Protein AF-A0A963ZEX6-F1 (afdb_monomer_lite)

Secondary structure (DSSP, 8-state):
----------HHHHHHHTSHHHHHHHHHHHHHHHHHHHHHHHTTBSSTT--B-HHHHHHHHS-----SEEE---GGGHHHHHHHHHHHHHHH---EEES--

Sequence (101 aa):
MYKGYKLNIGDEATKAFSEKEILDLGTPLVLENKKIIKGSLDKFRFDEDGIIDGTVMQQEWFPEIEADIFISHSHKDEQVAIGLAGFLNKVHGLSSFIDST

Radius of gyration: 22.96 Å; chains: 1; bounding box: 35×32×62 Å

Structure (mmCIF, N/CA/C/O backbone):
data_AF-A0A963ZEX6-F1
#
_entry.id   AF-A0A963ZEX6-F1
#
loop_
_atom_site.group_PDB
_atom_site.id
_atom_site.type_symbol
_atom_site.label_atom_id
_atom_site.label_alt_id
_atom_site.label_comp_id
_atom_site.label_asym_id
_atom_site.label_entity_id
_atom_site.label_seq_id
_atom_site.pdbx_PDB_ins_code
_atom_site.Cartn_x
_atom_site.Cartn_y
_atom_site.Cartn_z
_atom_site.occupancy
_atom_site.B_iso_or_equiv
_atom_site.auth_seq_id
_atom_site.auth_comp_id
_atom_site.auth_asym_id
_atom_site.auth_atom_id
_atom_site.pdbx_PDB_model_num
ATOM 1 N N . MET A 1 1 ? 9.637 6.830 -0.075 1.00 48.59 1 MET A N 1
ATOM 2 C CA . MET A 1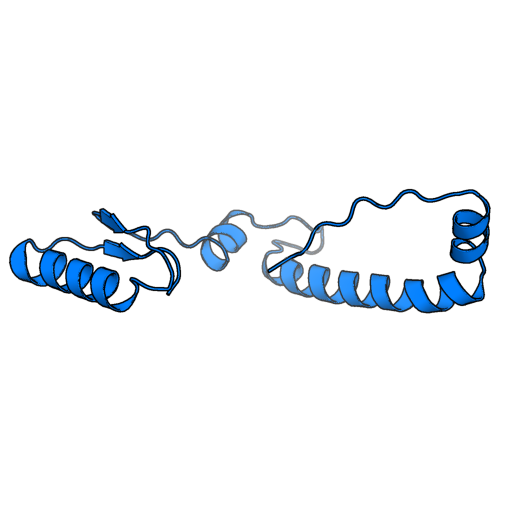 1 ? 9.657 8.176 -0.693 1.00 48.59 1 MET A CA 1
ATOM 3 C C . MET A 1 1 ? 9.900 8.021 -2.188 1.00 48.59 1 MET A C 1
ATOM 5 O O . MET A 1 1 ? 11.002 7.650 -2.577 1.00 48.59 1 MET A O 1
ATOM 9 N N . TYR A 1 2 ? 8.880 8.223 -3.021 1.00 70.69 2 TYR A N 1
ATOM 10 C CA . TYR A 1 2 ? 9.051 8.174 -4.475 1.00 70.69 2 TYR A CA 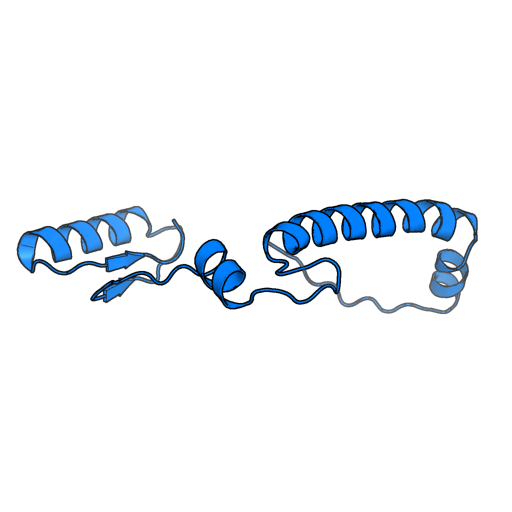1
ATOM 11 C C . TYR A 1 2 ? 9.634 9.500 -4.963 1.00 70.69 2 TYR A C 1
ATOM 13 O O . TYR A 1 2 ? 9.231 10.567 -4.502 1.00 70.69 2 TYR A O 1
ATOM 21 N N . LYS A 1 3 ? 10.610 9.435 -5.870 1.00 81.38 3 LYS A N 1
ATOM 22 C CA . LYS A 1 3 ? 11.175 10.612 -6.534 1.00 81.38 3 LYS A CA 1
ATOM 23 C C . LYS A 1 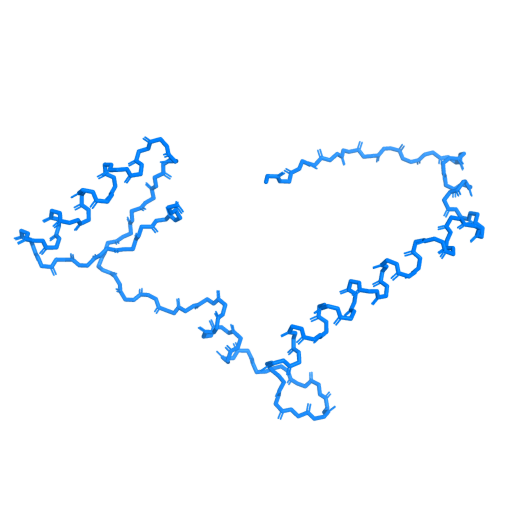3 ? 10.657 10.640 -7.963 1.00 81.38 3 LYS A C 1
ATOM 25 O O . LYS A 1 3 ? 10.848 9.681 -8.705 1.00 81.38 3 LYS A O 1
ATOM 30 N N . GLY A 1 4 ? 9.976 11.722 -8.321 1.00 86.62 4 GLY A N 1
ATOM 31 C CA . GLY A 1 4 ? 9.542 11.958 -9.692 1.00 86.62 4 GLY A CA 1
ATOM 32 C C . GLY A 1 4 ? 10.693 12.499 -10.533 1.00 86.62 4 GLY A C 1
ATOM 33 O O . GLY A 1 4 ? 11.422 13.385 -10.088 1.00 86.62 4 GLY A O 1
ATOM 34 N N . TYR A 1 5 ? 10.831 11.991 -11.755 1.00 89.88 5 TYR A N 1
ATOM 35 C CA . TYR A 1 5 ? 11.786 12.491 -12.740 1.00 89.88 5 TYR A CA 1
ATOM 36 C C . TYR A 1 5 ? 11.032 12.899 -14.002 1.00 89.88 5 TYR A C 1
ATOM 38 O O . TYR A 1 5 ? 10.204 12.143 -14.508 1.00 89.88 5 TYR A O 1
ATOM 46 N N . LYS A 1 6 ? 11.329 14.090 -14.529 1.00 92.12 6 LYS A N 1
ATOM 47 C CA . LYS A 1 6 ? 10.850 14.504 -15.850 1.00 92.12 6 LYS A CA 1
ATOM 48 C C . LYS A 1 6 ? 11.839 14.004 -16.899 1.00 92.12 6 LYS A C 1
ATOM 50 O O . LYS A 1 6 ? 12.917 14.574 -17.045 1.00 92.12 6 LYS A O 1
ATOM 55 N N . LEU A 1 7 ? 11.483 12.929 -17.597 1.00 90.19 7 LEU A N 1
ATOM 56 C CA . LEU A 1 7 ? 12.299 12.370 -18.673 1.00 90.19 7 LEU A CA 1
ATOM 57 C C . LEU A 1 7 ? 11.964 13.064 -19.999 1.00 90.19 7 LEU A C 1
ATOM 59 O O . LEU A 1 7 ? 10.802 13.110 -20.395 1.00 90.19 7 LEU A O 1
ATOM 63 N N . ASN A 1 8 ? 12.984 13.576 -20.691 1.00 91.75 8 ASN A N 1
ATOM 64 C CA . ASN A 1 8 ? 12.880 13.989 -22.091 1.00 91.75 8 ASN A CA 1
ATOM 65 C C . ASN A 1 8 ? 13.496 12.869 -22.940 1.00 91.75 8 ASN A C 1
ATOM 67 O O . ASN A 1 8 ? 14.713 12.694 -22.927 1.00 91.75 8 ASN A O 1
ATOM 71 N N . ILE A 1 9 ? 12.665 12.080 -23.621 1.00 91.94 9 ILE A N 1
ATOM 72 C CA . ILE A 1 9 ? 13.118 10.926 -24.407 1.00 91.94 9 ILE A CA 1
ATOM 73 C C . ILE A 1 9 ? 13.297 11.371 -25.861 1.00 91.94 9 ILE A C 1
ATOM 75 O O . ILE A 1 9 ? 12.330 11.766 -26.505 1.00 91.94 9 ILE A O 1
ATOM 79 N N . GLY A 1 10 ? 14.536 11.346 -26.353 1.00 95.12 10 GLY A N 1
ATOM 80 C CA . GLY A 1 10 ? 14.868 11.650 -27.749 1.00 95.12 10 GLY A CA 1
ATOM 81 C C . GLY A 1 10 ? 14.893 10.411 -28.649 1.00 95.12 10 GLY A C 1
ATOM 82 O O . GLY A 1 10 ? 14.736 9.278 -28.185 1.00 95.12 10 GLY A O 1
ATOM 83 N N . ASP A 1 11 ? 15.143 10.622 -29.941 1.00 94.25 11 ASP A N 1
ATOM 84 C CA . ASP A 1 11 ? 15.098 9.566 -30.963 1.00 94.25 11 ASP A CA 1
ATOM 85 C C . ASP A 1 11 ? 16.113 8.440 -30.723 1.00 94.25 11 ASP A C 1
ATOM 87 O O . ASP A 1 11 ? 15.792 7.267 -30.907 1.00 94.25 11 ASP A O 1
ATOM 91 N N . GLU A 1 12 ? 17.330 8.768 -30.279 1.00 92.38 12 GLU A N 1
ATOM 92 C CA . GLU A 1 12 ? 18.365 7.769 -29.971 1.00 92.38 12 GLU A CA 1
ATOM 93 C C . GLU A 1 12 ? 17.958 6.870 -28.799 1.00 92.38 12 GLU A C 1
ATOM 95 O O . GLU A 1 12 ? 18.041 5.647 -28.897 1.00 92.38 12 GLU A O 1
ATOM 100 N N . ALA A 1 13 ? 17.432 7.463 -27.722 1.00 91.75 13 ALA A N 1
ATOM 101 C CA . ALA A 1 13 ? 16.932 6.716 -26.571 1.00 91.75 13 ALA A CA 1
ATOM 102 C C . ALA A 1 13 ? 15.717 5.851 -26.942 1.00 91.75 13 ALA A C 1
ATOM 104 O O . ALA A 1 13 ? 15.614 4.707 -26.513 1.00 91.75 13 ALA A O 1
ATOM 105 N N . THR A 1 14 ? 14.823 6.365 -27.790 1.00 93.19 14 THR A N 1
ATOM 106 C CA . THR A 1 14 ? 13.655 5.616 -28.278 1.00 93.19 14 THR A CA 1
ATOM 107 C C . THR A 1 14 ? 14.072 4.384 -29.082 1.00 93.19 14 THR A C 1
ATOM 109 O O . THR A 1 14 ? 13.501 3.306 -28.897 1.00 93.19 14 THR A O 1
ATOM 112 N N . LYS A 1 15 ? 15.091 4.518 -29.944 1.00 94.81 15 LYS A N 1
ATOM 113 C CA . LYS A 1 15 ? 15.665 3.385 -30.683 1.00 94.81 15 LYS A CA 1
ATOM 114 C C . LYS A 1 15 ? 16.258 2.356 -29.727 1.00 94.81 15 LYS A C 1
ATOM 116 O O . LYS A 1 15 ? 15.879 1.195 -29.827 1.00 94.81 15 LYS A O 1
ATOM 121 N N . ALA A 1 16 ? 17.078 2.795 -28.770 1.00 93.00 16 ALA A N 1
ATOM 122 C CA . ALA A 1 16 ? 17.686 1.916 -27.772 1.00 93.00 16 ALA A CA 1
ATOM 123 C C . ALA A 1 16 ? 16.635 1.149 -26.945 1.00 93.00 16 ALA A C 1
ATOM 125 O O . ALA A 1 16 ? 16.748 -0.055 -26.749 1.00 93.00 16 ALA A O 1
ATOM 126 N N . PHE A 1 17 ? 15.553 1.804 -26.511 1.00 94.50 17 PHE A N 1
ATOM 127 C CA . PHE A 1 17 ? 14.485 1.150 -25.735 1.00 94.50 17 PHE A CA 1
ATOM 128 C C . PHE A 1 17 ? 13.634 0.169 -26.546 1.00 94.50 17 PHE A C 1
ATOM 130 O O . PHE A 1 17 ? 12.949 -0.671 -25.966 1.00 94.50 17 PHE A O 1
ATOM 137 N N . SER A 1 18 ? 13.669 0.276 -27.873 1.00 93.62 18 SER A N 1
ATOM 138 C CA . SER A 1 18 ? 12.946 -0.619 -28.779 1.00 93.62 18 SER A CA 1
ATOM 139 C C . SER A 1 18 ? 13.788 -1.825 -29.206 1.00 93.62 18 SER A C 1
ATOM 141 O O . SER A 1 18 ? 13.293 -2.688 -29.933 1.00 93.62 18 SER A O 1
ATOM 143 N N . GLU A 1 19 ? 15.056 -1.896 -28.790 1.00 96.69 19 GLU A N 1
ATOM 144 C CA . GLU A 1 19 ? 15.928 -3.026 -29.088 1.00 96.69 19 GLU A CA 1
ATOM 145 C C . GLU A 1 19 ? 15.394 -4.307 -28.448 1.00 96.69 19 GLU A C 1
ATOM 147 O O . GLU A 1 19 ? 14.972 -4.333 -27.290 1.00 96.69 19 GLU A O 1
ATOM 152 N N . LYS A 1 20 ? 15.440 -5.403 -29.212 1.00 96.06 20 LYS A N 1
ATOM 153 C CA . LYS A 1 20 ? 14.879 -6.690 -28.791 1.00 96.06 20 LYS A CA 1
ATOM 154 C C . LYS A 1 20 ? 15.470 -7.179 -27.467 1.00 96.06 20 LYS A C 1
ATOM 156 O O . LYS A 1 20 ? 14.723 -7.663 -26.630 1.00 96.06 20 LYS A O 1
ATOM 161 N N . GLU A 1 21 ? 16.776 -7.022 -27.261 1.00 96.62 21 GLU A N 1
ATOM 162 C CA . GLU A 1 21 ? 17.444 -7.413 -26.012 1.00 96.62 21 GLU A CA 1
ATOM 163 C C . GLU A 1 21 ? 16.896 -6.639 -24.802 1.00 96.62 21 GLU A C 1
ATOM 165 O O . GLU A 1 21 ? 16.593 -7.232 -23.767 1.00 96.62 21 GLU A O 1
ATOM 170 N N . ILE A 1 22 ? 16.672 -5.330 -24.953 1.00 97.19 22 ILE A N 1
ATOM 171 C CA . ILE A 1 22 ? 16.096 -4.482 -23.903 1.00 97.19 22 ILE A CA 1
ATOM 172 C C . ILE A 1 22 ? 14.647 -4.884 -23.602 1.00 97.19 22 ILE A C 1
ATOM 174 O O . ILE A 1 22 ? 14.259 -4.995 -22.436 1.00 97.19 22 ILE A O 1
ATOM 178 N N . LEU A 1 23 ? 13.848 -5.160 -24.635 1.00 96.62 23 LEU A N 1
ATOM 179 C CA . LEU A 1 23 ? 12.471 -5.633 -24.474 1.00 96.62 23 LEU A CA 1
ATOM 180 C C . LEU A 1 23 ? 12.405 -7.023 -23.824 1.00 96.62 23 LEU A C 1
ATOM 182 O O . LEU A 1 23 ? 11.543 -7.255 -22.970 1.00 96.62 23 LEU A O 1
ATOM 186 N N . ASP A 1 24 ? 13.318 -7.926 -24.183 1.00 97.12 24 ASP A N 1
ATOM 187 C CA . ASP A 1 24 ? 13.411 -9.277 -23.624 1.00 97.12 24 ASP A CA 1
ATOM 188 C C . ASP A 1 24 ? 13.789 -9.241 -22.129 1.00 97.12 24 ASP A C 1
ATOM 190 O O . ASP A 1 24 ? 13.311 -10.075 -21.361 1.00 97.12 24 ASP A O 1
ATOM 194 N N . LEU A 1 25 ? 14.567 -8.245 -21.684 1.00 96.38 25 LEU A N 1
ATOM 195 C CA . LEU A 1 25 ? 14.858 -8.004 -20.263 1.00 96.38 25 LEU A CA 1
ATOM 196 C C . LEU A 1 25 ? 13.678 -7.364 -19.515 1.00 96.38 25 LEU A C 1
ATOM 198 O O . LEU A 1 25 ? 13.392 -7.726 -18.374 1.00 96.38 25 LEU A O 1
ATOM 202 N N . GLY A 1 26 ? 12.982 -6.409 -20.140 1.00 95.50 26 GLY A N 1
ATOM 203 C CA . GLY A 1 26 ? 11.874 -5.683 -19.512 1.00 95.50 26 GLY A CA 1
ATOM 204 C C . GLY A 1 26 ? 10.587 -6.503 -19.386 1.00 95.50 26 GLY A C 1
ATOM 205 O O . GLY A 1 26 ? 9.839 -6.357 -18.416 1.00 95.50 26 GLY A O 1
ATOM 206 N N . THR A 1 27 ? 10.321 -7.389 -20.345 1.00 96.38 27 THR A N 1
ATOM 207 C CA . THR A 1 27 ? 9.065 -8.152 -20.410 1.00 96.38 27 THR A CA 1
ATOM 208 C C . THR A 1 27 ? 8.848 -9.057 -19.188 1.00 96.38 27 THR A C 1
ATOM 210 O O . THR A 1 27 ? 7.769 -8.970 -18.592 1.00 96.38 27 THR A O 1
ATOM 213 N N . PRO A 1 28 ? 9.825 -9.872 -18.739 1.00 97.25 28 PRO A N 1
ATOM 214 C CA . PRO A 1 28 ? 9.685 -10.680 -17.528 1.00 97.25 28 PRO A CA 1
ATOM 215 C C . PRO A 1 28 ? 9.374 -9.850 -16.279 1.00 97.25 28 PRO A C 1
ATOM 217 O O . PRO A 1 28 ? 8.502 -10.241 -15.509 1.00 97.25 28 PRO A O 1
ATOM 220 N N . LEU A 1 29 ? 10.001 -8.677 -16.119 1.00 96.06 29 LEU A N 1
ATOM 221 C CA . LEU A 1 29 ? 9.758 -7.779 -14.981 1.00 96.06 29 LEU A CA 1
ATOM 222 C C . LEU A 1 29 ? 8.300 -7.305 -14.946 1.00 96.06 29 LEU A C 1
ATOM 224 O O . LEU A 1 29 ? 7.648 -7.301 -13.902 1.00 96.06 29 LEU A O 1
ATOM 228 N N . VAL A 1 30 ? 7.754 -6.936 -16.108 1.00 95.31 30 VAL A N 1
ATOM 229 C CA . VAL A 1 30 ? 6.345 -6.539 -16.230 1.00 95.31 30 VAL A CA 1
ATOM 230 C C . VAL A 1 30 ? 5.417 -7.718 -15.937 1.00 95.31 30 VAL A C 1
ATOM 232 O O . VAL A 1 30 ? 4.395 -7.537 -15.275 1.00 95.31 30 VAL A O 1
ATOM 235 N N . LEU A 1 31 ? 5.746 -8.919 -16.418 1.00 95.81 31 LEU A N 1
ATOM 236 C CA . LEU A 1 31 ? 4.946 -10.123 -16.183 1.00 95.81 31 LEU A CA 1
ATOM 237 C C . LEU A 1 31 ? 4.945 -10.538 -14.708 1.00 95.81 31 LEU A C 1
ATOM 239 O O . LEU A 1 31 ? 3.888 -10.884 -14.179 1.00 95.81 31 LEU A O 1
ATOM 243 N N . GLU A 1 32 ? 6.090 -10.461 -14.036 1.00 95.81 32 GLU A N 1
ATOM 244 C CA . GLU A 1 32 ? 6.213 -10.729 -12.604 1.00 95.81 32 GLU A CA 1
ATOM 245 C C . GLU A 1 32 ? 5.399 -9.725 -11.784 1.00 95.81 32 GLU A C 1
ATOM 247 O O . GLU A 1 32 ? 4.563 -10.127 -10.973 1.00 95.81 32 GLU A O 1
ATOM 252 N N . ASN A 1 33 ? 5.527 -8.429 -12.080 1.00 93.00 33 ASN A N 1
ATOM 253 C CA . ASN A 1 33 ? 4.722 -7.390 -11.437 1.00 93.00 33 ASN A CA 1
ATOM 254 C C . ASN A 1 33 ? 3.221 -7.619 -11.656 1.00 93.00 33 ASN A C 1
ATOM 256 O O . ASN A 1 33 ? 2.437 -7.551 -10.710 1.00 93.00 33 ASN A O 1
ATOM 260 N N . LYS A 1 34 ? 2.804 -7.956 -12.885 1.00 93.31 34 LYS A N 1
ATOM 261 C CA . LYS A 1 34 ? 1.408 -8.310 -13.185 1.00 93.31 34 LYS A CA 1
ATOM 262 C C . LYS A 1 34 ? 0.942 -9.518 -12.379 1.00 93.31 34 LYS A C 1
ATOM 264 O O . LYS A 1 34 ? -0.193 -9.515 -11.913 1.00 93.31 34 LYS A O 1
ATOM 269 N N . LYS A 1 35 ? 1.791 -10.533 -12.198 1.00 93.31 35 LYS A N 1
ATOM 270 C CA . LYS A 1 35 ? 1.473 -11.723 -11.398 1.00 93.31 35 LYS A CA 1
ATOM 271 C C . LYS A 1 35 ? 1.277 -11.370 -9.924 1.00 93.31 35 LYS A C 1
ATOM 273 O O . LYS A 1 35 ? 0.311 -11.834 -9.327 1.00 93.31 35 LYS A O 1
ATOM 278 N N . ILE A 1 36 ? 2.147 -10.531 -9.363 1.00 92.12 36 ILE A N 1
ATOM 279 C CA . ILE A 1 36 ? 2.043 -10.053 -7.977 1.00 92.12 36 ILE A CA 1
ATOM 280 C C . ILE A 1 36 ? 0.746 -9.262 -7.783 1.00 92.12 36 ILE A C 1
ATOM 282 O O . ILE A 1 36 ? -0.027 -9.557 -6.873 1.00 92.12 36 ILE A O 1
ATOM 286 N N . ILE A 1 37 ? 0.478 -8.298 -8.669 1.00 87.38 37 ILE A N 1
ATOM 287 C CA . ILE A 1 37 ? -0.736 -7.474 -8.619 1.00 87.38 37 ILE A CA 1
ATOM 288 C C . ILE A 1 37 ? -1.978 -8.357 -8.735 1.00 87.38 37 ILE A C 1
ATOM 290 O O . ILE A 1 37 ? -2.883 -8.248 -7.912 1.00 87.38 37 ILE A O 1
ATOM 294 N N . LYS A 1 38 ? -2.004 -9.270 -9.713 1.00 87.12 38 LYS A N 1
ATOM 295 C CA . LYS A 1 38 ? -3.130 -10.183 -9.914 1.00 87.12 38 LYS A CA 1
ATOM 296 C C . LYS A 1 38 ? -3.364 -11.066 -8.689 1.00 87.12 38 LYS A C 1
ATOM 298 O O . LYS A 1 38 ? -4.491 -11.132 -8.229 1.00 87.12 38 LYS A O 1
ATOM 303 N N . GLY A 1 39 ? -2.319 -11.659 -8.111 1.00 86.44 39 GLY A N 1
ATOM 304 C CA . GLY A 1 39 ? -2.451 -12.474 -6.900 1.00 86.44 39 GLY A CA 1
ATOM 305 C C . GLY A 1 39 ? -2.926 -11.683 -5.675 1.00 86.44 39 GLY A C 1
ATOM 306 O O . GLY A 1 39 ? -3.629 -12.229 -4.830 1.00 86.44 39 GLY A O 1
ATOM 307 N N . SER A 1 40 ? -2.579 -10.395 -5.581 1.00 87.00 40 SER A N 1
ATOM 308 C CA . SER A 1 40 ? -3.118 -9.505 -4.546 1.00 87.00 40 SER A CA 1
ATOM 309 C C . SER A 1 40 ? -4.614 -9.250 -4.751 1.00 87.00 40 SER A C 1
ATOM 311 O O . SER A 1 40 ? -5.387 -9.352 -3.804 1.00 87.00 40 SER A O 1
ATOM 313 N N . LEU A 1 41 ? -5.023 -8.982 -5.996 1.00 86.88 41 LEU A N 1
ATOM 314 C CA . LEU A 1 41 ? -6.415 -8.714 -6.363 1.00 86.88 41 LEU A CA 1
ATOM 315 C C . LEU A 1 41 ? -7.306 -9.961 -6.333 1.00 86.88 41 LEU A C 1
ATOM 317 O O . LEU A 1 41 ? -8.489 -9.846 -6.032 1.00 86.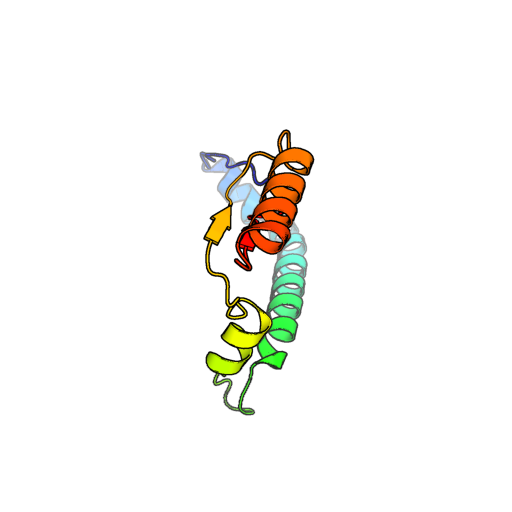88 41 LEU A O 1
ATOM 321 N N . ASP A 1 42 ? -6.755 -11.148 -6.604 1.00 85.62 42 ASP A N 1
ATOM 322 C CA . ASP A 1 42 ? -7.500 -12.412 -6.600 1.00 85.62 42 ASP A CA 1
ATOM 323 C C . ASP A 1 42 ? -8.113 -12.717 -5.217 1.00 85.62 42 ASP A C 1
ATOM 325 O O . ASP A 1 42 ? -9.140 -13.385 -5.143 1.00 85.62 42 ASP A O 1
ATOM 329 N N . LYS A 1 43 ? -7.552 -12.163 -4.131 1.00 84.06 43 LYS A N 1
ATOM 330 C CA . LYS A 1 43 ? -8.120 -12.245 -2.771 1.00 84.06 43 LYS A CA 1
ATOM 331 C C . LYS A 1 43 ? -9.485 -11.570 -2.635 1.00 84.06 43 LYS A C 1
ATOM 333 O O . LYS A 1 43 ? -10.222 -11.879 -1.707 1.00 84.06 43 LYS A O 1
ATOM 338 N N . PHE A 1 44 ? -9.795 -10.649 -3.539 1.00 88.19 44 PHE A N 1
ATOM 339 C CA . PHE A 1 44 ? -11.008 -9.843 -3.520 1.00 88.19 44 PHE A CA 1
ATOM 340 C C . PHE A 1 44 ? -11.969 -10.237 -4.635 1.00 88.19 44 PHE A C 1
ATOM 342 O O . PHE A 1 44 ? -12.858 -9.467 -4.957 1.00 88.19 44 PHE A O 1
ATOM 349 N N . ARG A 1 45 ? -11.788 -11.382 -5.297 1.00 83.06 45 ARG A N 1
ATOM 350 C CA . ARG A 1 45 ? -12.682 -11.789 -6.386 1.00 83.06 45 ARG A CA 1
ATOM 351 C C . ARG A 1 45 ? -13.898 -12.538 -5.857 1.00 83.06 45 ARG A C 1
ATOM 353 O O . ARG A 1 45 ? -13.754 -13.442 -5.040 1.00 83.06 45 ARG A O 1
ATOM 360 N N . PHE A 1 46 ? -15.072 -12.195 -6.384 1.00 68.50 46 PHE A N 1
ATOM 361 C CA . PHE A 1 46 ? -16.321 -12.921 -6.137 1.00 68.50 46 PHE A CA 1
ATOM 362 C C . PHE A 1 46 ? -16.352 -14.283 -6.850 1.00 68.50 46 PHE A C 1
ATOM 364 O O . PHE A 1 46 ? -16.897 -15.244 -6.308 1.00 68.50 46 PHE A O 1
ATOM 371 N N . ASP A 1 47 ? -15.786 -14.369 -8.060 1.00 65.44 47 ASP A N 1
ATOM 372 C CA . ASP A 1 47 ? -15.945 -15.515 -8.961 1.00 65.44 47 ASP A CA 1
ATOM 373 C C . ASP A 1 47 ? -14.831 -15.652 -10.032 1.00 65.44 47 ASP A C 1
ATOM 375 O O . ASP A 1 47 ? -13.877 -14.860 -10.141 1.00 65.44 47 ASP A O 1
ATOM 379 N N . GLU A 1 48 ? -14.963 -16.704 -10.851 1.00 66.75 48 GLU A N 1
ATOM 380 C CA . GLU A 1 48 ? -14.105 -16.990 -12.007 1.00 66.75 48 GLU A CA 1
ATOM 381 C C . GLU A 1 48 ? -14.208 -15.922 -13.115 1.00 66.75 48 GLU A C 1
ATOM 383 O O . GLU A 1 48 ? -13.240 -15.749 -13.864 1.00 66.75 48 GLU A O 1
ATOM 388 N N . ASP A 1 49 ? -15.291 -15.133 -13.150 1.00 72.12 49 ASP A N 1
ATOM 389 C CA . ASP A 1 49 ? -15.557 -14.089 -14.153 1.00 72.12 49 ASP A CA 1
ATOM 390 C C . ASP A 1 49 ? -14.741 -12.804 -13.922 1.00 72.12 49 ASP A C 1
ATOM 392 O O . ASP A 1 49 ? -14.582 -11.982 -14.828 1.00 72.12 49 ASP A O 1
ATOM 396 N N . GLY A 1 50 ? -14.133 -12.653 -12.741 1.00 70.69 50 GLY A N 1
ATOM 397 C CA . GLY A 1 50 ? -13.178 -11.571 -12.476 1.00 70.69 50 GLY A CA 1
ATO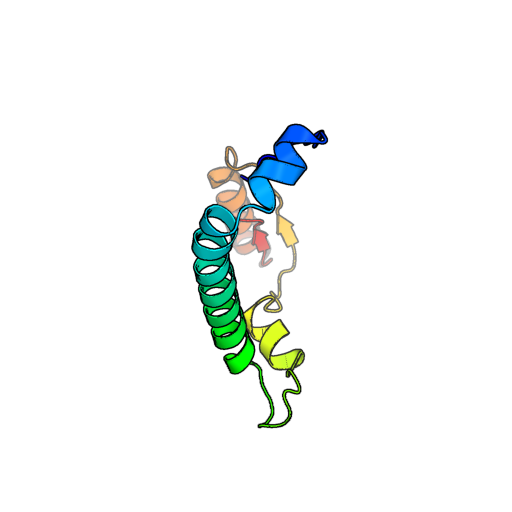M 398 C C . GLY A 1 50 ? -13.792 -10.323 -11.863 1.00 70.69 50 GLY A C 1
ATOM 399 O O . GLY A 1 50 ? -13.147 -9.272 -11.865 1.00 70.69 50 GLY A O 1
ATOM 400 N N . ILE A 1 51 ? -15.003 -10.433 -11.316 1.00 83.94 51 ILE A N 1
ATOM 401 C CA . ILE A 1 51 ? -15.641 -9.345 -10.581 1.00 83.94 51 ILE A CA 1
ATOM 402 C C . ILE A 1 51 ? -14.941 -9.185 -9.227 1.00 83.94 51 ILE A C 1
ATOM 404 O O . ILE A 1 51 ? -14.802 -10.142 -8.463 1.00 83.94 51 ILE A O 1
ATOM 408 N N . ILE A 1 52 ? -14.481 -7.966 -8.940 1.00 87.44 52 ILE A N 1
ATOM 409 C CA . ILE A 1 52 ? -13.859 -7.613 -7.661 1.00 87.44 52 ILE A CA 1
ATOM 410 C C . ILE A 1 52 ? -14.952 -7.203 -6.672 1.00 87.44 52 ILE A C 1
ATOM 412 O O . ILE A 1 52 ? -15.755 -6.312 -6.951 1.00 87.44 52 ILE A O 1
ATOM 416 N N . ASP A 1 53 ? -14.934 -7.821 -5.499 1.00 87.69 53 ASP A N 1
ATOM 417 C CA . ASP A 1 53 ? -15.640 -7.392 -4.306 1.00 87.69 53 ASP A CA 1
ATOM 418 C C . ASP A 1 53 ? -14.964 -6.148 -3.720 1.00 87.69 53 ASP A C 1
ATOM 420 O O . ASP A 1 53 ? -14.013 -6.206 -2.932 1.00 87.69 53 ASP A O 1
ATOM 424 N N . GLY A 1 54 ? -15.466 -4.988 -4.139 1.00 87.12 54 GLY A N 1
ATOM 425 C CA . GLY A 1 54 ? -15.014 -3.703 -3.622 1.00 87.12 54 GLY A CA 1
ATOM 426 C C . GLY A 1 54 ? -15.248 -3.544 -2.119 1.00 87.12 54 GLY A C 1
ATOM 427 O O . GLY A 1 54 ? -14.493 -2.819 -1.480 1.00 87.12 54 GLY A O 1
ATOM 428 N N . THR A 1 55 ? -16.236 -4.233 -1.539 1.00 87.25 55 THR A N 1
ATOM 429 C CA . THR A 1 55 ? -16.521 -4.171 -0.102 1.00 87.25 55 THR A CA 1
ATOM 430 C C . THR A 1 55 ? -15.448 -4.906 0.690 1.00 87.25 55 THR A C 1
ATOM 432 O O . THR A 1 55 ? -14.907 -4.332 1.632 1.00 87.25 55 THR A O 1
ATOM 435 N N . VAL A 1 56 ? -15.069 -6.120 0.281 1.00 87.00 56 VAL A N 1
ATOM 436 C CA . VAL A 1 56 ? -13.976 -6.863 0.939 1.00 87.00 56 VAL A CA 1
ATOM 437 C C . VAL A 1 56 ? -12.642 -6.142 0.744 1.00 87.00 56 VAL A C 1
ATOM 439 O O . VAL A 1 56 ? -11.868 -6.011 1.689 1.00 87.00 56 VAL A O 1
ATOM 442 N N . MET A 1 57 ? -12.384 -5.604 -0.453 1.00 89.94 57 MET A N 1
ATOM 443 C CA . MET A 1 57 ? -11.180 -4.806 -0.707 1.00 89.94 57 MET A CA 1
ATOM 444 C C . MET A 1 57 ? -11.129 -3.555 0.176 1.00 89.94 57 MET A C 1
ATOM 446 O O . MET A 1 57 ? -10.081 -3.246 0.738 1.00 89.94 57 MET A O 1
ATOM 450 N N . GLN A 1 58 ? -12.246 -2.836 0.312 1.00 88.88 58 GLN A N 1
ATOM 451 C CA . GLN A 1 58 ? -12.328 -1.667 1.182 1.00 88.88 58 GLN A CA 1
ATOM 452 C C . GLN A 1 58 ? -12.091 -2.057 2.641 1.00 88.88 58 GLN A C 1
ATOM 454 O O . GLN A 1 58 ? -11.288 -1.413 3.297 1.00 88.88 58 GLN A O 1
ATOM 459 N N . GLN A 1 59 ? -12.725 -3.119 3.137 1.00 86.75 59 GLN A N 1
ATOM 460 C CA . GLN A 1 59 ? -12.539 -3.579 4.516 1.00 86.75 59 GLN A CA 1
ATOM 461 C C . GLN A 1 59 ? -11.084 -3.960 4.820 1.00 86.75 59 GLN A C 1
ATOM 463 O O . GLN A 1 59 ? -10.586 -3.642 5.896 1.00 86.75 59 GLN A O 1
ATOM 468 N N . GLU A 1 60 ? -10.399 -4.602 3.873 1.00 87.50 60 GLU A N 1
ATOM 469 C CA . GLU A 1 60 ? -9.024 -5.068 4.067 1.00 87.50 60 GLU A CA 1
ATOM 470 C C . GLU A 1 60 ? -7.986 -3.946 3.903 1.00 87.50 60 GLU A C 1
ATOM 472 O O . GLU A 1 60 ? -7.020 -3.869 4.661 1.00 87.50 60 GLU A O 1
ATOM 477 N N . TRP A 1 61 ? -8.141 -3.079 2.897 1.00 87.88 61 TRP A N 1
ATOM 478 C CA . TRP A 1 61 ? -7.145 -2.047 2.569 1.00 87.88 61 TRP A CA 1
ATOM 479 C C . TRP A 1 61 ? -7.435 -0.679 3.183 1.00 87.88 61 TRP A C 1
ATOM 481 O O . TRP A 1 61 ? -6.506 0.099 3.398 1.00 87.88 61 TRP A O 1
ATOM 491 N N . PHE A 1 62 ? -8.701 -0.380 3.454 1.00 85.75 62 PHE A N 1
ATOM 492 C CA . PHE A 1 62 ? -9.173 0.895 3.990 1.00 85.75 62 PHE A CA 1
ATOM 493 C C . PHE A 1 62 ? -10.202 0.645 5.101 1.00 85.75 62 PHE A C 1
ATOM 495 O O . PHE A 1 62 ? -11.364 1.041 4.956 1.00 85.75 62 PHE A O 1
ATOM 502 N N . PRO A 1 63 ? -9.805 -0.046 6.187 1.00 82.62 63 PRO A N 1
ATOM 503 C CA . PRO A 1 63 ? -10.719 -0.342 7.275 1.00 82.62 63 PRO A CA 1
ATOM 504 C C . PRO A 1 63 ? -11.304 0.955 7.831 1.00 82.62 63 PRO A C 1
ATOM 506 O O . PRO A 1 63 ? -10.610 1.966 7.968 1.00 82.62 63 PRO A O 1
ATOM 509 N N . GLU A 1 64 ? -12.588 0.916 8.160 1.00 85.75 64 GLU A N 1
ATOM 510 C CA . GLU A 1 64 ? -13.234 2.012 8.863 1.00 85.75 64 GLU A CA 1
ATOM 511 C C . GLU A 1 64 ? -12.711 2.043 10.303 1.00 85.75 64 GLU A C 1
ATOM 513 O O . GLU A 1 64 ? -12.754 1.042 11.021 1.00 85.75 64 GLU A O 1
ATOM 518 N N . ILE A 1 65 ? -12.146 3.183 10.697 1.00 87.75 65 ILE A N 1
ATOM 519 C CA . ILE A 1 65 ? -11.610 3.397 12.039 1.00 87.75 65 ILE A CA 1
ATOM 520 C C . ILE A 1 65 ? -12.557 4.349 12.755 1.00 87.75 65 ILE A C 1
ATOM 522 O O . ILE A 1 65 ? -12.608 5.538 12.443 1.00 87.75 65 ILE A O 1
ATOM 526 N N . GLU A 1 66 ? -13.280 3.819 13.735 1.00 91.44 66 GLU A N 1
ATOM 527 C CA . GLU A 1 66 ? -14.099 4.613 14.646 1.00 91.44 66 GLU A CA 1
ATOM 528 C C . GLU A 1 66 ? -13.185 5.423 15.571 1.00 91.44 66 GLU A C 1
ATOM 530 O O . GLU A 1 66 ? -12.502 4.871 16.440 1.00 91.44 66 GLU A O 1
ATOM 535 N N . ALA A 1 67 ? -13.142 6.736 15.360 1.00 94.50 67 ALA A N 1
ATOM 536 C CA . ALA A 1 67 ? -12.386 7.661 16.187 1.00 94.50 67 ALA A CA 1
ATOM 537 C C . ALA A 1 67 ? -13.116 9.000 16.320 1.00 94.50 67 ALA A C 1
ATOM 539 O O . ALA A 1 67 ? -13.600 9.556 15.336 1.00 94.50 67 ALA A O 1
ATOM 540 N N . ASP A 1 68 ? -13.122 9.560 17.527 1.00 97.12 68 ASP A N 1
ATOM 541 C CA . ASP A 1 68 ? -13.710 10.879 17.783 1.00 97.12 68 ASP A CA 1
ATOM 542 C C . ASP A 1 68 ? -12.828 12.014 17.235 1.00 97.12 68 ASP A C 1
ATOM 544 O O . ASP A 1 68 ? -13.318 13.084 16.867 1.00 97.12 68 ASP A O 1
ATOM 548 N N . ILE A 1 69 ? -11.506 11.802 17.221 1.00 96.12 69 ILE A N 1
ATOM 549 C CA . ILE A 1 69 ? -10.499 12.807 16.862 1.00 96.12 69 ILE A CA 1
ATOM 550 C C . ILE A 1 69 ? -9.472 12.212 15.892 1.00 96.12 69 ILE A C 1
ATOM 552 O O . ILE A 1 69 ? -8.921 11.140 16.127 1.00 96.12 69 ILE A O 1
ATOM 556 N N . PHE A 1 70 ? -9.143 12.95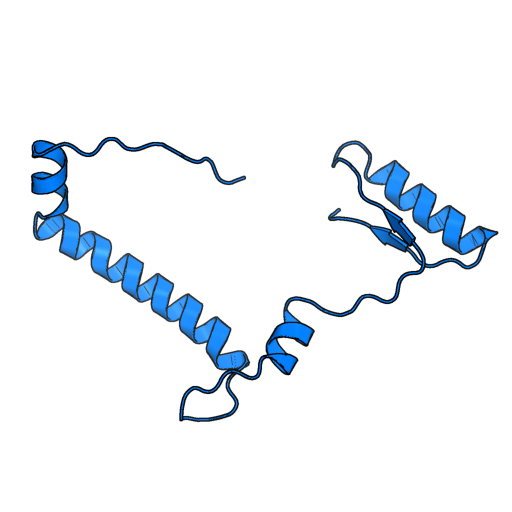3 14.835 1.00 95.44 70 PHE A N 1
ATOM 557 C CA . PHE A 1 70 ? -8.014 12.652 13.953 1.00 95.44 70 PHE A CA 1
ATOM 558 C C . PHE A 1 70 ? -6.800 13.525 14.302 1.00 95.44 70 PHE A C 1
ATOM 560 O O . PHE A 1 70 ? -6.927 14.747 14.409 1.00 95.44 70 PHE A O 1
ATOM 567 N N . ILE A 1 71 ? -5.624 12.912 14.463 1.00 95.94 71 ILE A N 1
ATOM 568 C CA . ILE A 1 71 ? -4.363 13.588 14.797 1.00 95.94 71 ILE A CA 1
ATOM 569 C C . ILE A 1 71 ? -3.371 13.384 13.652 1.00 95.94 71 ILE A C 1
ATOM 571 O O . ILE A 1 71 ? -2.738 12.337 13.558 1.00 95.94 71 ILE A O 1
ATOM 575 N N . SER A 1 72 ? -3.194 14.405 12.812 1.00 94.94 72 SER A N 1
ATOM 576 C CA . SER A 1 72 ? -2.110 14.422 11.822 1.00 94.94 72 SER A CA 1
ATOM 577 C C . SER A 1 72 ? -0.848 15.041 12.415 1.00 94.94 72 SER A C 1
ATOM 579 O O . SER A 1 72 ? -0.911 16.102 13.044 1.00 94.94 72 SER A O 1
ATOM 581 N N . HIS A 1 73 ? 0.299 14.382 12.235 1.00 93.19 73 HIS A N 1
ATOM 582 C CA . HIS A 1 73 ? 1.577 14.832 12.782 1.00 93.19 73 HIS A CA 1
ATOM 583 C C . HIS A 1 73 ? 2.748 14.615 11.818 1.00 93.19 73 HIS A C 1
ATOM 585 O O . HIS A 1 73 ? 2.694 13.829 10.876 1.00 93.19 73 HIS A O 1
ATOM 591 N N . SER A 1 74 ? 3.853 15.319 12.068 1.00 92.69 74 SER A N 1
ATOM 592 C CA . SER A 1 74 ? 5.126 14.992 11.426 1.00 92.69 74 SER A CA 1
ATOM 593 C C . SER A 1 74 ? 5.781 13.811 12.148 1.00 92.69 74 SER A C 1
ATOM 595 O O . SER A 1 74 ? 5.592 13.650 13.353 1.00 92.69 74 SER A O 1
ATOM 597 N N . HIS A 1 75 ? 6.630 13.027 11.475 1.00 89.19 75 HIS A N 1
ATOM 598 C CA . HIS A 1 75 ? 7.391 11.950 12.137 1.00 89.19 75 HIS A CA 1
ATOM 599 C C . HIS A 1 75 ? 8.203 12.434 13.359 1.00 89.19 75 HIS A C 1
ATOM 601 O O . HIS A 1 75 ? 8.489 11.657 14.259 1.00 89.19 75 HIS A O 1
ATOM 607 N N . LYS A 1 76 ? 8.588 13.719 13.422 1.00 94.19 76 LYS A N 1
ATOM 608 C CA . LYS A 1 76 ? 9.350 14.263 14.562 1.00 94.19 76 LYS A CA 1
ATOM 609 C C . LYS A 1 76 ? 8.508 14.409 15.833 1.00 94.19 76 LYS A C 1
ATOM 611 O O . LYS A 1 76 ? 9.078 14.457 16.918 1.00 94.19 76 LYS A O 1
ATOM 616 N N . ASP A 1 77 ? 7.187 14.480 15.690 1.00 94.81 77 ASP A N 1
ATOM 617 C CA . ASP A 1 77 ? 6.241 14.763 16.774 1.00 94.81 77 ASP A CA 1
ATOM 618 C C . ASP A 1 77 ? 5.452 13.517 17.210 1.00 94.81 77 ASP A C 1
ATOM 620 O O . ASP A 1 77 ? 4.517 13.623 17.999 1.00 94.81 77 ASP A O 1
ATOM 624 N N . GLU A 1 78 ? 5.836 12.332 16.728 1.00 95.00 78 GLU A N 1
ATOM 625 C CA . GLU A 1 78 ? 5.144 11.057 16.964 1.00 95.00 78 GLU A CA 1
ATOM 626 C C . GLU A 1 78 ? 4.880 10.798 18.457 1.00 95.00 78 GLU A C 1
ATOM 628 O O . GLU A 1 78 ? 3.745 10.561 18.869 1.00 95.00 78 GLU A O 1
ATOM 633 N N . GLN A 1 79 ? 5.903 10.946 19.308 1.00 95.94 79 GLN A N 1
ATOM 634 C CA . GLN A 1 79 ? 5.746 10.736 20.754 1.00 95.94 79 GLN A CA 1
ATOM 635 C C . GLN A 1 79 ? 4.752 11.716 21.390 1.00 95.94 79 GLN A C 1
ATOM 637 O O . GLN A 1 79 ? 4.027 11.352 22.318 1.00 95.94 79 GLN A O 1
ATOM 642 N N . VAL A 1 80 ? 4.701 12.957 20.895 1.00 96.88 80 VAL A N 1
ATOM 643 C CA . VAL A 1 80 ? 3.765 13.975 21.386 1.00 96.88 80 VAL A CA 1
ATOM 644 C C . VAL A 1 80 ? 2.343 13.648 20.932 1.00 96.88 80 VAL A C 1
ATOM 646 O O . VAL A 1 80 ? 1.423 13.733 21.745 1.00 96.88 80 VAL A O 1
ATOM 649 N N . ALA A 1 81 ? 2.157 13.217 19.681 1.00 97.19 81 ALA A N 1
ATOM 650 C CA . ALA A 1 81 ? 0.861 12.795 19.149 1.00 97.19 81 ALA A CA 1
ATOM 651 C C . ALA A 1 81 ? 0.291 11.588 19.917 1.00 97.19 81 ALA A C 1
ATOM 653 O O . ALA A 1 81 ? -0.870 11.615 20.332 1.00 97.19 81 ALA A O 1
ATOM 654 N N . ILE A 1 82 ? 1.126 10.581 20.200 1.00 96.81 82 ILE A N 1
ATOM 655 C CA . ILE A 1 82 ? 0.759 9.418 21.026 1.00 96.81 82 ILE A CA 1
ATOM 656 C C . ILE A 1 82 ? 0.370 9.861 22.444 1.00 96.81 82 ILE A C 1
ATOM 658 O O . ILE A 1 82 ? -0.656 9.432 22.978 1.00 96.81 82 ILE A O 1
ATOM 662 N N . GLY A 1 83 ? 1.157 10.753 23.054 1.00 97.56 83 GLY A N 1
ATOM 663 C CA . GLY A 1 83 ? 0.864 11.299 24.380 1.00 97.56 83 GLY A CA 1
ATOM 664 C C . GLY A 1 83 ? -0.463 12.063 24.430 1.00 97.56 83 GLY A C 1
ATOM 665 O O . GLY A 1 83 ? -1.240 11.888 25.372 1.00 97.56 83 GLY A O 1
ATOM 666 N N . LEU A 1 84 ? -0.753 12.864 23.402 1.00 97.44 84 LEU A N 1
ATOM 667 C CA . LEU A 1 84 ? -2.007 13.602 23.271 1.00 97.44 84 LEU A CA 1
ATOM 668 C C . LEU A 1 84 ? -3.208 12.657 23.134 1.00 97.44 84 LEU A C 1
ATOM 670 O O . LEU A 1 84 ? -4.192 12.841 23.849 1.00 97.44 84 LEU A O 1
ATOM 674 N N . ALA A 1 85 ? -3.118 11.624 22.292 1.00 97.38 85 ALA A N 1
ATOM 675 C CA . ALA A 1 85 ? -4.170 10.614 22.160 1.00 97.38 85 ALA A CA 1
ATOM 676 C C . ALA A 1 85 ? -4.453 9.911 23.499 1.00 97.38 85 ALA A C 1
ATOM 678 O O . ALA A 1 85 ? -5.606 9.788 23.916 1.00 97.38 85 ALA A O 1
ATOM 679 N N . GLY A 1 86 ? -3.399 9.524 24.227 1.00 97.81 86 GLY A N 1
ATOM 680 C CA . GLY A 1 86 ? -3.530 8.926 25.557 1.00 97.81 86 GLY A CA 1
ATOM 681 C C . GLY A 1 86 ? -4.174 9.870 26.579 1.00 97.81 86 GLY A C 1
ATOM 682 O O . GLY A 1 86 ? -5.005 9.441 27.382 1.00 97.81 86 GLY A O 1
ATOM 683 N N . PHE A 1 87 ? -3.833 11.161 26.542 1.00 98.50 87 PHE A N 1
ATOM 684 C CA . PHE A 1 87 ? -4.456 12.179 27.390 1.00 98.50 87 PHE A CA 1
ATOM 685 C C . PHE A 1 87 ? -5.949 12.355 27.076 1.00 98.50 87 PHE A C 1
ATOM 687 O O . PHE A 1 87 ? -6.765 12.320 27.998 1.00 98.50 87 PHE A O 1
ATOM 694 N N . LEU A 1 88 ? -6.312 12.502 25.797 1.00 98.19 88 LEU A N 1
ATOM 695 C CA . LEU A 1 88 ? -7.700 12.658 25.343 1.00 98.19 88 LEU A CA 1
ATOM 696 C C . LEU A 1 88 ? -8.561 11.466 25.767 1.00 98.19 88 LEU A C 1
ATOM 698 O O . LEU A 1 88 ? -9.654 11.651 26.307 1.00 98.19 88 LEU A O 1
ATOM 702 N N . ASN A 1 89 ? -8.024 10.255 25.633 1.00 98.12 89 ASN A N 1
ATOM 703 C CA . ASN A 1 89 ? -8.706 9.052 26.078 1.00 98.12 89 ASN A CA 1
ATOM 704 C C . ASN A 1 89 ? -8.868 9.011 27.601 1.00 98.12 89 ASN A C 1
ATOM 706 O O . ASN A 1 89 ? -9.971 8.823 28.107 1.00 98.12 89 ASN A O 1
ATOM 710 N N . LYS A 1 90 ? -7.791 9.259 28.352 1.00 98.00 90 LYS A N 1
ATOM 711 C CA . LYS A 1 90 ? -7.806 9.151 29.816 1.00 98.00 90 LYS A CA 1
ATOM 712 C C . LYS A 1 90 ? -8.667 10.215 30.499 1.00 98.00 90 LYS A C 1
ATOM 714 O O . LYS A 1 90 ? -9.291 9.923 31.515 1.00 98.00 90 LYS A O 1
ATOM 719 N N . VAL A 1 91 ? -8.640 11.451 30.004 1.00 98.31 91 VAL A N 1
ATOM 720 C CA . VAL A 1 91 ? -9.286 12.599 30.662 1.00 98.31 91 VAL A CA 1
ATOM 721 C C . VAL A 1 91 ? -10.694 12.838 30.132 1.00 98.31 91 VAL A C 1
ATOM 723 O O . VAL A 1 91 ? -11.576 13.201 30.908 1.00 98.31 91 VAL A O 1
ATOM 726 N N . HIS A 1 92 ? -10.915 12.623 28.834 1.00 97.25 92 HIS A N 1
ATOM 727 C CA . HIS A 1 92 ? -12.176 12.953 28.169 1.00 97.25 92 HIS A CA 1
ATOM 728 C C . HIS A 1 92 ? -12.929 11.729 27.634 1.00 97.25 92 HIS A C 1
ATOM 730 O O . HIS A 1 92 ? -14.060 11.881 27.185 1.00 97.25 92 HIS A O 1
ATOM 736 N N . GLY A 1 93 ? -12.340 10.529 27.691 1.00 97.38 93 GLY A N 1
ATOM 737 C CA . GLY A 1 93 ? -12.948 9.315 27.141 1.00 97.38 93 GLY A CA 1
ATOM 738 C C . GLY A 1 93 ? -12.979 9.281 25.613 1.00 97.38 93 GLY A C 1
ATOM 739 O O . GLY A 1 93 ? -13.672 8.437 25.057 1.00 97.38 93 GLY A O 1
ATOM 740 N N . LEU A 1 94 ? -12.254 10.183 24.941 1.00 98.00 94 LEU A N 1
ATOM 741 C CA . LEU A 1 94 ? -12.267 10.308 23.484 1.00 98.00 94 LEU A CA 1
ATOM 742 C C . LEU A 1 94 ? -11.232 9.378 22.849 1.00 98.00 94 LEU A C 1
ATOM 744 O O . LEU A 1 94 ? -10.086 9.283 23.293 1.00 98.00 94 LEU A O 1
ATOM 748 N N . SER A 1 95 ? -11.644 8.684 21.801 1.00 97.06 95 SER A N 1
ATOM 749 C CA . SER A 1 95 ? -10.782 7.877 20.943 1.00 97.06 95 SER A CA 1
ATOM 750 C C . SER A 1 95 ? -10.072 8.758 19.909 1.00 97.06 95 SER A C 1
ATOM 752 O O . SER A 1 95 ? -10.524 9.856 19.576 1.00 97.06 95 SER A O 1
ATOM 754 N N . SER A 1 96 ? -8.911 8.324 19.420 1.00 96.00 96 SER A N 1
ATOM 755 C CA . SER A 1 96 ? -8.164 9.084 18.415 1.00 96.00 96 SER A CA 1
ATOM 756 C C . SER A 1 96 ? -7.520 8.177 17.377 1.00 96.00 96 SER A C 1
ATOM 758 O O . SER A 1 96 ? -6.933 7.156 17.728 1.00 96.00 96 SER A O 1
ATOM 760 N N . PHE A 1 97 ? -7.589 8.591 16.113 1.00 94.62 97 PHE A N 1
ATOM 761 C CA . PHE A 1 97 ? -6.840 8.007 15.006 1.00 94.62 97 PHE A CA 1
ATOM 762 C C . PHE A 1 97 ? -5.624 8.891 14.714 1.00 94.62 97 PHE A C 1
ATOM 764 O O . PHE A 1 97 ? -5.770 10.084 14.444 1.00 94.62 97 PHE A O 1
ATOM 771 N N . ILE A 1 98 ? -4.424 8.320 14.814 1.00 93.88 98 ILE A N 1
ATOM 772 C CA . ILE A 1 98 ? -3.158 9.021 14.583 1.00 93.88 98 ILE A CA 1
ATOM 773 C C . ILE A 1 98 ? -2.682 8.708 13.160 1.00 93.88 98 ILE A C 1
ATOM 775 O O . ILE A 1 98 ? -2.584 7.541 12.782 1.00 93.88 98 ILE A O 1
ATOM 779 N N . ASP A 1 99 ? -2.399 9.748 12.380 1.00 86.81 99 ASP A N 1
ATOM 780 C CA . ASP A 1 99 ? -1.864 9.641 11.021 1.00 86.81 99 ASP A CA 1
ATOM 781 C C . ASP A 1 99 ? -0.443 9.061 11.046 1.00 86.81 99 ASP A C 1
ATOM 783 O O . ASP A 1 99 ? 0.449 9.686 11.606 1.00 86.81 99 ASP A O 1
ATOM 787 N N . SER A 1 100 ? -0.265 7.868 10.469 1.00 69.69 100 SER A N 1
ATOM 788 C CA . SER A 1 100 ? 0.975 7.076 10.347 1.00 69.69 100 SER A CA 1
ATOM 789 C C . SER A 1 100 ? 2.099 7.365 11.369 1.00 69.69 100 SER A C 1
ATOM 791 O O . SER A 1 100 ? 2.889 8.301 11.195 1.00 69.69 100 SER A O 1
ATOM 793 N N . THR A 1 101 ? 2.241 6.482 12.358 1.00 56.38 101 THR A N 1
ATOM 794 C CA . THR A 1 101 ? 3.465 6.330 13.169 1.00 56.38 101 THR A CA 1
ATOM 795 C C . THR A 1 101 ? 4.587 5.671 12.376 1.00 56.38 101 THR A C 1
ATOM 797 O O . THR A 1 101 ? 4.291 4.627 11.742 1.00 56.38 101 THR A O 1
#

Foldseek 3Di:
DDDDDDDDQDPVNVVVCPDPVNCVVVVVVVVVVVVVVVVVQVVQDPDPVGDGNPVVVCCVVPNDDDFPEEAEDDPVCVVVSVVVQVCCCVPVVGHYDYDDD

pLDDT: mean 90.18, std 9.14, range [48.59, 98.5]